Protein AF-A0A944G3W6-F1 (afdb_monomer_lite)

Sequence (89 aa):
MVSEITPMCICGGCGRAIEKKFVFCPWCGQSKLAKNSSVSEEERMEQIFNRLEEMQINNRFERLEKMENQLDQLEKELDALVLCSEMHK

Secondary structure (DSSP, 8-state):
-------EEE-TTT--EEETT-SB-TTT--B-S-S-S---HHHHHHHHHHHHHHHHHHHHHHHHHHHHHHHHHHHHHHHHHHHHHHHT-

pLDDT: mean 85.15, std 13.25, range [45.56, 98.56]

Radius of gyration: 26.16 Å; chains: 1; bounding box: 55×38×69 Å

Foldseek 3Di:
DDDDDFDWDADPPPRDIDGPPDQADPPPRHGPPPPPDPADPVRVVVVVVVVVVVVVVVVVVVVVVVVVVVVVVVVVVVVVVVVVVVVVD

Structure (mmCIF, N/CA/C/O backbone):
data_AF-A0A944G3W6-F1
#
_entry.id   AF-A0A944G3W6-F1
#
loop_
_atom_site.group_PDB
_atom_site.id
_atom_site.type_symbol
_atom_site.label_atom_id
_atom_site.label_alt_id
_atom_site.label_comp_id
_atom_site.label_asym_id
_atom_site.label_entity_id
_atom_site.label_seq_id
_atom_site.pdbx_PDB_ins_code
_atom_site.Cartn_x
_atom_site.Cartn_y
_atom_site.Cartn_z
_atom_site.occupancy
_atom_site.B_iso_or_equiv
_atom_site.auth_seq_id
_atom_site.auth_comp_id
_atom_site.auth_asym_id
_atom_site.auth_atom_id
_atom_site.pdbx_PDB_model_num
ATOM 1 N N . MET A 1 1 ? -20.244 -28.332 -6.238 1.00 45.56 1 MET A N 1
ATOM 2 C CA . MET A 1 1 ? -20.104 -26.929 -5.796 1.00 45.56 1 MET A CA 1
ATOM 3 C C . MET A 1 1 ? -20.443 -26.901 -4.318 1.00 45.56 1 MET A C 1
ATOM 5 O O . MET A 1 1 ? -21.605 -27.077 -3.982 1.00 45.56 1 MET A O 1
ATOM 9 N N . VAL A 1 2 ? -19.440 -26.844 -3.442 1.00 53.75 2 VAL A N 1
ATOM 10 C CA . VAL A 1 2 ? -19.670 -26.816 -1.991 1.00 53.75 2 VAL A CA 1
ATOM 11 C C . VAL A 1 2 ? -19.876 -25.355 -1.607 1.00 53.75 2 VAL A C 1
ATOM 13 O O . VAL A 1 2 ? -18.972 -24.546 -1.778 1.00 53.75 2 VAL A O 1
ATOM 16 N N . SER A 1 3 ? -21.084 -25.001 -1.178 1.00 61.97 3 SER A N 1
ATOM 17 C CA . SER A 1 3 ? -21.391 -23.679 -0.636 1.00 61.97 3 SER A CA 1
ATOM 18 C C . SER A 1 3 ? -20.685 -23.542 0.713 1.00 61.97 3 SER A C 1
ATOM 20 O O . SER A 1 3 ? -21.016 -24.265 1.652 1.00 61.97 3 SER A O 1
ATOM 22 N N . GLU A 1 4 ? -19.690 -22.664 0.814 1.00 68.19 4 GLU A N 1
ATOM 23 C CA . GLU A 1 4 ? -19.017 -22.385 2.084 1.00 68.19 4 GLU A CA 1
ATOM 24 C C . GLU A 1 4 ? -20.014 -21.774 3.076 1.00 68.19 4 GLU A C 1
ATOM 26 O O . GLU A 1 4 ? -20.538 -20.678 2.874 1.00 68.19 4 GLU A O 1
ATOM 31 N N . ILE A 1 5 ? -20.294 -22.496 4.162 1.00 77.06 5 ILE A N 1
ATOM 32 C CA . ILE A 1 5 ? -21.105 -21.985 5.266 1.00 77.06 5 ILE A CA 1
ATOM 33 C C . ILE A 1 5 ? -20.218 -21.039 6.075 1.00 77.06 5 ILE A C 1
ATOM 35 O O . ILE A 1 5 ? -19.392 -21.478 6.877 1.00 77.06 5 ILE A O 1
ATOM 39 N N . THR A 1 6 ? -20.376 -19.731 5.873 1.00 78.75 6 THR A N 1
ATOM 40 C CA . THR A 1 6 ? -19.674 -18.738 6.686 1.00 78.75 6 THR A CA 1
ATOM 41 C C . THR A 1 6 ? -20.360 -18.600 8.049 1.00 78.75 6 THR A C 1
ATOM 43 O O . THR A 1 6 ? -21.581 -18.438 8.136 1.00 78.75 6 THR A O 1
ATOM 46 N N . PRO A 1 7 ? -19.611 -18.682 9.161 1.00 85.56 7 PRO A N 1
ATOM 47 C CA . PRO A 1 7 ? -20.206 -18.614 10.485 1.00 85.56 7 PRO A CA 1
ATOM 48 C C . PRO A 1 7 ? -20.781 -17.214 10.739 1.00 85.56 7 PRO A C 1
ATOM 50 O O . PRO A 1 7 ? -20.091 -16.209 10.570 1.00 85.56 7 PRO A O 1
ATOM 53 N N . MET A 1 8 ? -22.037 -17.150 11.184 1.00 90.75 8 MET A N 1
ATOM 54 C CA . MET A 1 8 ? -22.782 -15.909 11.447 1.00 90.75 8 MET A CA 1
ATOM 55 C C . MET A 1 8 ? -22.931 -15.644 12.954 1.00 90.75 8 MET A C 1
ATOM 57 O O . MET A 1 8 ? -22.834 -16.555 13.781 1.00 90.75 8 MET A O 1
ATOM 61 N N . CYS A 1 9 ? -23.167 -14.388 13.327 1.00 87.81 9 CYS A N 1
ATOM 62 C CA . CYS A 1 9 ? -23.545 -13.973 14.680 1.00 87.81 9 CYS A CA 1
ATOM 63 C C . CYS A 1 9 ? -24.510 -12.782 14.649 1.00 87.81 9 CYS A C 1
ATOM 65 O O . CYS A 1 9 ? -24.552 -12.036 13.673 1.00 87.81 9 CYS A O 1
ATOM 67 N N . ILE A 1 10 ? -25.243 -12.562 15.741 1.00 91.19 10 ILE A N 1
ATOM 68 C CA . ILE A 1 10 ? -26.098 -11.383 15.906 1.00 91.19 10 ILE A CA 1
ATOM 69 C C . ILE A 1 10 ? -25.275 -10.212 16.454 1.00 91.19 10 ILE A C 1
ATOM 71 O O . ILE A 1 10 ? -24.515 -10.364 17.409 1.00 91.19 10 ILE A O 1
ATOM 75 N N . CYS A 1 11 ? -25.417 -9.036 15.845 1.00 88.50 11 CYS A N 1
ATOM 76 C CA . CYS A 1 11 ? -24.809 -7.803 16.330 1.00 88.50 11 CYS A CA 1
ATOM 77 C C . CYS A 1 11 ? -25.464 -7.349 17.643 1.00 88.50 11 CYS A C 1
ATOM 79 O O . CYS A 1 11 ? -26.662 -7.080 17.667 1.00 88.50 11 CYS A O 1
ATOM 81 N N . GLY A 1 12 ? -24.669 -7.152 18.699 1.00 84.31 12 GLY A N 1
ATOM 82 C CA . GLY A 1 12 ? -25.157 -6.617 19.977 1.00 84.31 12 GLY A CA 1
ATOM 83 C C . GLY A 1 12 ? -25.567 -5.136 19.959 1.00 84.31 12 GLY A C 1
ATOM 84 O O . GLY A 1 12 ? -26.162 -4.676 20.922 1.00 84.31 12 GLY A O 1
ATOM 85 N N . GLY A 1 13 ? -25.255 -4.386 18.892 1.00 85.69 13 GLY A N 1
ATOM 86 C CA . GLY A 1 13 ? -25.632 -2.972 18.753 1.00 85.69 13 GLY A CA 1
ATOM 87 C C . GLY A 1 13 ? -26.967 -2.750 18.034 1.00 85.69 13 GLY A C 1
ATOM 88 O O . GLY A 1 13 ? -27.792 -1.975 18.496 1.00 85.69 13 GLY A O 1
ATOM 89 N N . CYS A 1 14 ? -27.192 -3.429 16.902 1.00 92.38 14 CYS A N 1
ATOM 90 C CA . CYS A 1 14 ? -28.390 -3.228 16.066 1.00 92.38 14 CYS A CA 1
ATOM 91 C C . CYS A 1 14 ? -29.248 -4.484 15.848 1.00 92.38 14 CYS A C 1
ATOM 93 O O . CYS A 1 14 ? -30.232 -4.427 15.116 1.00 92.38 14 CYS A O 1
ATOM 95 N N . GLY A 1 15 ? -28.864 -5.634 16.410 1.00 88.88 15 GLY A N 1
ATOM 96 C CA . GLY A 1 15 ? -29.637 -6.879 16.329 1.00 88.88 15 GLY A CA 1
ATOM 97 C C . GLY A 1 15 ? -29.594 -7.613 14.982 1.00 88.88 15 GLY A C 1
ATOM 98 O O . GLY A 1 15 ? -30.225 -8.656 14.841 1.00 88.88 15 GLY A O 1
ATOM 99 N N . ARG A 1 16 ? -28.853 -7.120 13.981 1.00 91.56 16 ARG A N 1
ATOM 100 C CA . ARG A 1 16 ? -28.751 -7.776 12.662 1.00 91.56 16 ARG A CA 1
ATOM 101 C C . ARG A 1 16 ? -27.781 -8.957 12.670 1.00 91.56 16 ARG A C 1
ATOM 103 O O . ARG A 1 16 ? -26.753 -8.914 13.346 1.00 91.56 16 ARG A O 1
ATOM 110 N N . ALA A 1 17 ? -28.078 -9.977 11.864 1.00 92.31 17 ALA A N 1
ATOM 111 C CA . ALA A 1 17 ? -27.159 -11.078 11.587 1.00 92.31 17 ALA A CA 1
ATOM 112 C C . ALA A 1 17 ? -26.017 -10.612 10.672 1.00 92.31 17 ALA A C 1
ATOM 114 O O . ALA A 1 17 ? -26.250 -9.949 9.660 1.00 92.31 17 ALA A O 1
ATOM 115 N N . ILE A 1 18 ? -24.785 -10.939 11.048 1.00 92.00 18 ILE A N 1
ATOM 116 C CA . ILE A 1 18 ? -23.562 -10.545 10.346 1.00 92.00 18 ILE A CA 1
ATOM 117 C C . ILE A 1 18 ? -22.540 -11.680 10.384 1.00 92.00 18 ILE A C 1
ATOM 119 O O . ILE A 1 18 ? -22.506 -12.472 11.329 1.00 92.00 18 ILE A O 1
ATOM 123 N N . GLU A 1 19 ? -21.670 -11.748 9.378 1.00 91.50 19 GLU A N 1
ATOM 124 C CA . GLU A 1 19 ? -20.615 -12.762 9.348 1.00 91.50 19 GLU A CA 1
ATOM 125 C C . GLU A 1 19 ? -19.615 -12.557 10.498 1.00 91.50 19 GLU A C 1
ATOM 127 O O . GLU A 1 19 ? -19.255 -11.430 10.874 1.00 91.50 19 GLU A O 1
ATOM 132 N N . LYS A 1 20 ? -19.116 -13.659 11.067 1.00 84.38 20 LYS A N 1
ATOM 133 C CA . LYS A 1 20 ? -18.158 -13.607 12.175 1.00 84.38 20 LYS A CA 1
ATOM 134 C C . LYS A 1 20 ? -16.832 -12.961 11.774 1.00 84.38 20 LYS A C 1
ATOM 136 O O . LYS A 1 20 ? -16.224 -12.346 12.642 1.00 84.38 20 LYS A O 1
ATOM 141 N N . LYS A 1 21 ? -16.458 -13.013 10.487 1.00 84.12 21 LYS A N 1
ATOM 142 C CA . LYS A 1 21 ? -15.230 -12.411 9.933 1.00 84.12 21 LYS A CA 1
ATOM 143 C C . LYS A 1 21 ? -15.152 -10.891 10.097 1.00 84.12 21 LYS A C 1
ATOM 145 O O . LYS A 1 21 ? -14.063 -10.331 10.112 1.00 84.12 21 LYS A O 1
ATOM 150 N N . PHE A 1 22 ? -16.295 -10.215 10.212 1.00 85.25 22 PHE A N 1
ATOM 151 C CA . PHE A 1 22 ? -16.310 -8.768 10.376 1.00 85.25 22 PHE A CA 1
ATOM 152 C C . PHE A 1 22 ? -15.872 -8.374 11.791 1.00 85.25 22 PHE A C 1
ATOM 154 O O . PHE A 1 22 ? -16.375 -8.935 12.767 1.00 85.25 22 PHE A O 1
ATOM 161 N N . VAL A 1 23 ? -14.972 -7.391 11.889 1.00 86.19 23 VAL A N 1
ATOM 162 C CA . VAL A 1 23 ? -14.502 -6.784 13.152 1.00 86.19 23 VAL A CA 1
ATOM 163 C C . VAL A 1 23 ? -15.505 -5.749 13.678 1.00 86.19 23 VAL A C 1
ATOM 165 O O . VAL A 1 23 ? -15.709 -5.629 14.885 1.00 86.19 23 VAL A O 1
ATOM 168 N N . PHE A 1 24 ? -16.197 -5.064 12.767 1.00 87.31 24 PHE A N 1
ATOM 169 C CA . PHE A 1 24 ? -17.253 -4.092 13.051 1.00 87.31 24 PHE A CA 1
ATOM 170 C C . PHE A 1 24 ? -18.557 -4.519 12.379 1.00 87.31 24 PHE A C 1
ATOM 172 O O . PHE A 1 24 ? -18.539 -5.177 11.341 1.00 87.31 24 PHE A O 1
ATOM 179 N N . CYS A 1 25 ? -19.701 -4.144 12.949 1.00 89.19 25 CYS A N 1
ATOM 180 C CA . CYS A 1 25 ? -20.990 -4.336 12.296 1.00 89.19 25 CYS A CA 1
ATOM 181 C C . CYS A 1 25 ? -21.072 -3.472 11.024 1.00 89.19 25 CYS A C 1
ATOM 183 O O . CYS A 1 25 ? -21.045 -2.247 11.150 1.00 89.19 25 CYS A O 1
ATOM 185 N N . PRO A 1 26 ? -21.271 -4.056 9.828 1.00 89.31 26 PRO A N 1
ATOM 186 C CA . PRO A 1 26 ? -21.383 -3.287 8.584 1.00 89.31 26 PRO A CA 1
ATOM 187 C C . PRO A 1 26 ? -22.594 -2.345 8.533 1.00 89.31 26 PRO A C 1
ATOM 189 O O . PRO A 1 26 ? -22.661 -1.477 7.675 1.00 89.31 26 PRO A O 1
ATOM 192 N N . TRP A 1 27 ? -23.566 -2.531 9.431 1.00 91.12 27 TRP A N 1
ATOM 193 C CA . TRP A 1 27 ? -24.818 -1.774 9.437 1.00 91.12 27 TRP A CA 1
ATOM 194 C C . TRP A 1 27 ? -24.818 -0.598 10.411 1.00 91.12 27 TRP A C 1
ATOM 196 O O . TRP A 1 27 ? -25.388 0.441 10.105 1.00 91.12 27 TRP A O 1
ATOM 206 N N . CYS A 1 28 ? -24.232 -0.768 11.598 1.00 88.94 28 CYS A N 1
ATOM 207 C CA . CYS A 1 28 ? -24.275 0.246 12.657 1.00 88.94 28 CYS A CA 1
ATOM 208 C C . CYS A 1 28 ? -22.898 0.668 13.178 1.00 88.94 28 CYS A C 1
ATOM 210 O O . CYS A 1 28 ? -22.827 1.477 14.094 1.00 88.94 28 CYS A O 1
ATOM 212 N N . GLY A 1 29 ? -21.812 0.085 12.665 1.00 86.06 29 GLY A N 1
ATOM 213 C CA . GLY A 1 29 ? -20.447 0.394 13.093 1.00 86.06 29 GLY A CA 1
ATOM 214 C C . GLY A 1 29 ? -20.028 -0.206 14.440 1.00 86.06 29 GLY A C 1
ATOM 215 O O . GLY A 1 29 ? -18.861 -0.104 14.798 1.00 86.06 29 GLY A O 1
ATOM 216 N N . GLN A 1 30 ? -20.922 -0.877 15.181 1.00 84.94 30 GLN A N 1
ATOM 217 C CA . GLN A 1 30 ? -20.594 -1.441 16.497 1.00 84.94 30 GLN A CA 1
ATOM 218 C C . GLN A 1 30 ? -19.433 -2.448 16.417 1.00 84.94 30 GLN A C 1
ATOM 220 O O . GLN A 1 30 ? -19.511 -3.437 15.682 1.00 84.94 30 GLN A O 1
ATOM 225 N N . SER A 1 31 ? -18.385 -2.221 17.214 1.00 85.00 31 SER A N 1
ATOM 226 C CA . SER A 1 31 ? -17.241 -3.131 17.356 1.00 85.00 31 SER A CA 1
ATOM 227 C C . SER A 1 31 ? -17.664 -4.477 17.949 1.00 85.00 31 SER A C 1
ATOM 229 O O . SER A 1 31 ? -18.437 -4.530 18.908 1.00 85.00 31 SER A O 1
ATOM 231 N N . LYS A 1 32 ? -17.128 -5.569 17.395 1.00 79.19 32 LYS A N 1
ATOM 232 C CA . LYS A 1 32 ? -17.299 -6.934 17.919 1.00 79.19 32 LYS A CA 1
ATOM 233 C C . LYS A 1 32 ? -16.112 -7.426 18.739 1.00 79.19 32 LYS A C 1
ATOM 235 O O . LYS A 1 32 ? -16.172 -8.537 19.262 1.00 79.19 32 LYS A O 1
ATOM 240 N N . LEU A 1 33 ? -15.036 -6.646 18.827 1.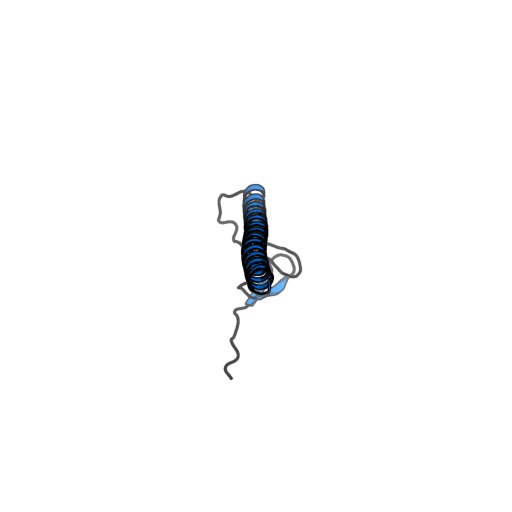00 72.81 33 LEU A N 1
ATOM 241 C CA . LEU A 1 33 ? -13.912 -6.984 19.693 1.00 72.81 33 LEU A CA 1
ATOM 242 C C . LEU A 1 33 ? -14.416 -6.981 21.140 1.00 72.81 33 LEU A C 1
ATOM 244 O O . LEU A 1 33 ? -14.989 -5.994 21.602 1.00 72.81 33 LEU A O 1
ATOM 248 N N . ALA A 1 34 ? -14.286 -8.124 21.816 1.00 57.19 34 ALA A N 1
ATOM 249 C CA . ALA A 1 34 ? -14.674 -8.265 23.212 1.00 57.19 34 ALA A CA 1
ATOM 250 C C . ALA A 1 34 ? -13.911 -7.239 24.065 1.00 57.19 34 ALA A C 1
ATOM 252 O O . ALA A 1 34 ? -12.740 -6.973 23.798 1.00 57.19 34 ALA A O 1
ATOM 253 N N . LYS A 1 35 ? -14.572 -6.705 25.101 1.00 53.97 35 LYS A N 1
ATOM 254 C CA . LYS A 1 35 ? -14.046 -5.770 26.119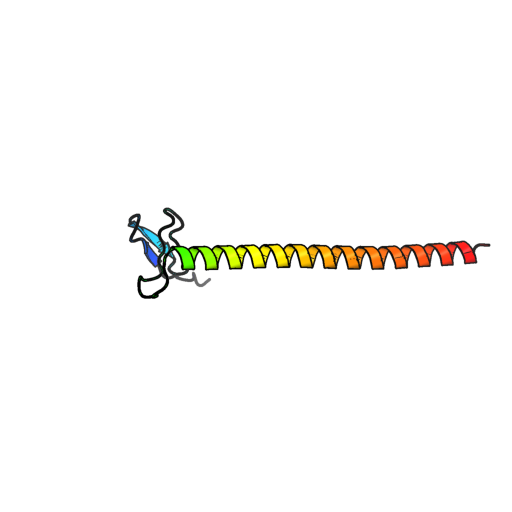 1.00 53.97 35 LYS A CA 1
ATOM 255 C C . LYS A 1 35 ? -12.945 -6.394 27.006 1.00 53.97 35 LYS A C 1
ATOM 257 O O . LYS A 1 35 ? -12.947 -6.218 28.219 1.00 53.97 35 LYS A O 1
ATOM 262 N N . ASN A 1 36 ? -12.033 -7.167 26.424 1.00 47.88 36 ASN A N 1
ATOM 263 C CA . ASN A 1 36 ? -10.999 -7.916 27.134 1.00 47.88 36 ASN A CA 1
ATOM 264 C C . ASN A 1 36 ? -9.592 -7.375 26.837 1.00 47.88 36 ASN A C 1
ATOM 266 O O . ASN A 1 36 ? -8.608 -7.972 27.257 1.00 47.88 36 ASN A O 1
ATOM 270 N N . SER A 1 37 ? -9.479 -6.265 26.112 1.00 50.4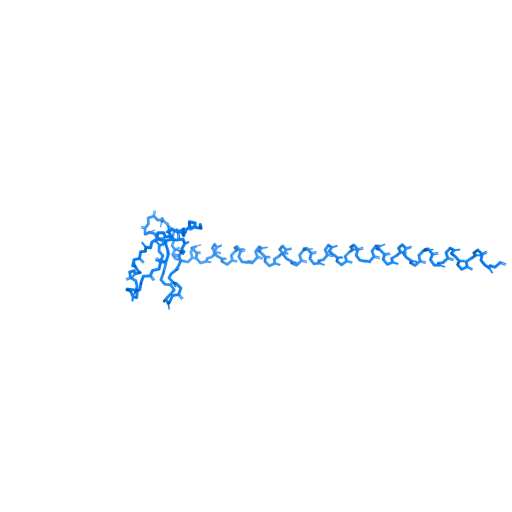1 37 SER A N 1
ATOM 271 C CA . SER A 1 37 ? -8.225 -5.542 25.927 1.00 50.41 37 SER A CA 1
ATOM 272 C C . SER A 1 37 ? -8.225 -4.323 26.839 1.00 50.41 37 SER A C 1
ATOM 274 O O . SER A 1 37 ? -9.122 -3.489 26.752 1.00 50.41 37 SER A O 1
ATOM 276 N N . SER A 1 38 ? -7.212 -4.217 27.690 1.00 59.19 38 SER A N 1
ATOM 277 C CA . SER A 1 38 ? -6.883 -3.098 28.586 1.00 59.19 38 SER A CA 1
ATOM 278 C C . SER A 1 38 ? -6.530 -1.785 27.863 1.00 59.19 38 SER A C 1
ATOM 280 O O . SER A 1 38 ? -5.776 -0.979 28.391 1.00 59.19 38 SER A O 1
ATOM 282 N N . VAL A 1 39 ? -7.015 -1.608 26.638 1.00 64.19 39 VAL A N 1
ATOM 283 C CA . VAL A 1 39 ? -6.640 -0.556 25.694 1.00 64.19 39 VAL A CA 1
ATOM 284 C C . VAL A 1 39 ? -7.854 0.351 25.553 1.00 64.19 39 VAL A C 1
ATOM 286 O O . VAL A 1 39 ? -8.954 -0.151 25.287 1.00 64.19 39 VAL A O 1
ATOM 289 N N . SER A 1 40 ? -7.683 1.653 25.786 1.00 78.81 40 SER A N 1
ATOM 290 C CA . SER A 1 40 ? -8.803 2.594 25.717 1.00 78.81 40 SER A CA 1
ATOM 291 C C . SER A 1 40 ? -9.332 2.708 24.280 1.00 78.81 40 SER A C 1
ATOM 293 O O . SER A 1 40 ? -8.657 2.340 23.313 1.00 78.81 40 SER A O 1
ATOM 295 N N . GLU A 1 41 ? -10.572 3.171 24.114 1.00 77.69 41 GLU A N 1
ATOM 296 C CA . GLU A 1 41 ? -11.155 3.338 22.775 1.00 77.69 41 GLU A CA 1
ATOM 297 C C . GLU A 1 41 ? -10.346 4.337 21.929 1.00 77.69 41 GLU A C 1
ATOM 299 O O . GLU A 1 41 ? -10.229 4.147 20.719 1.00 77.69 41 GLU A O 1
ATOM 304 N N . GLU A 1 42 ? -9.726 5.338 22.562 1.00 80.56 42 GLU A N 1
ATOM 305 C CA . GLU A 1 42 ? -8.816 6.293 21.921 1.00 80.56 42 GLU A CA 1
ATOM 306 C C . GLU A 1 42 ? -7.601 5.583 21.307 1.00 80.56 42 GLU A C 1
ATOM 308 O O . GLU A 1 42 ? -7.307 5.761 20.126 1.00 80.56 42 GLU A O 1
ATOM 313 N N . GLU A 1 43 ? -6.960 4.699 22.068 1.00 76.25 43 GLU A N 1
ATOM 314 C CA . GLU A 1 43 ? -5.765 3.968 21.635 1.00 76.25 43 GLU A CA 1
ATOM 315 C C . GLU A 1 43 ? -6.094 2.946 20.526 1.00 76.25 43 GLU A C 1
ATOM 317 O O . GLU A 1 43 ? -5.313 2.731 19.598 1.00 76.25 43 GLU A O 1
ATOM 322 N N . ARG A 1 44 ? -7.308 2.374 20.534 1.00 79.44 44 ARG A N 1
ATOM 323 C CA . ARG A 1 44 ? -7.804 1.534 19.425 1.00 79.44 44 ARG A CA 1
ATOM 324 C C . ARG A 1 44 ? -8.036 2.334 18.144 1.00 79.44 44 ARG A C 1
ATOM 326 O O . ARG A 1 44 ? -7.767 1.821 17.058 1.00 79.44 44 ARG A O 1
ATOM 333 N N . MET A 1 45 ? -8.574 3.548 18.249 1.00 81.12 45 MET A N 1
ATOM 334 C CA . MET A 1 45 ? -8.763 4.421 17.088 1.00 81.12 45 MET A CA 1
ATOM 335 C C . MET A 1 45 ? -7.419 4.868 16.517 1.00 81.12 45 MET A C 1
ATOM 337 O O . MET A 1 45 ? -7.229 4.801 15.304 1.00 81.12 45 MET A O 1
ATOM 341 N N . GLU A 1 46 ? -6.470 5.236 17.374 1.00 86.88 46 GLU A N 1
ATOM 342 C CA . GLU A 1 46 ? -5.114 5.617 16.972 1.00 86.88 46 GLU A CA 1
ATOM 343 C C . GLU A 1 46 ? -4.407 4.487 16.210 1.00 86.88 46 GLU A C 1
ATOM 345 O O . GLU A 1 46 ? -3.876 4.709 15.126 1.00 86.88 46 GLU A O 1
ATOM 350 N N . GLN A 1 47 ? -4.519 3.237 16.673 1.00 83.31 47 GLN A N 1
ATOM 351 C CA . GLN A 1 47 ? -3.997 2.075 15.940 1.00 83.31 47 GLN A CA 1
ATOM 352 C C . GLN A 1 47 ? -4.615 1.906 14.542 1.00 83.31 47 GLN A C 1
ATOM 354 O O . GLN A 1 47 ? -3.924 1.512 13.599 1.00 83.31 47 GLN A O 1
ATOM 359 N N . ILE A 1 48 ? -5.914 2.186 14.387 1.00 86.88 48 ILE A N 1
ATOM 360 C CA . ILE A 1 48 ? -6.586 2.124 13.082 1.00 86.88 48 ILE A CA 1
ATOM 361 C C . ILE A 1 48 ? -6.072 3.238 12.168 1.00 86.88 48 ILE A C 1
ATOM 363 O O . ILE A 1 48 ? -5.763 2.958 11.009 1.00 86.88 48 ILE A O 1
ATOM 367 N N . PHE A 1 49 ? -5.964 4.470 12.671 1.00 91.94 49 PHE A N 1
ATOM 368 C CA . PHE A 1 49 ? -5.447 5.597 11.894 1.00 91.94 49 PHE A CA 1
ATOM 369 C C . PHE A 1 49 ? -3.994 5.375 11.474 1.00 91.94 49 PHE A C 1
AT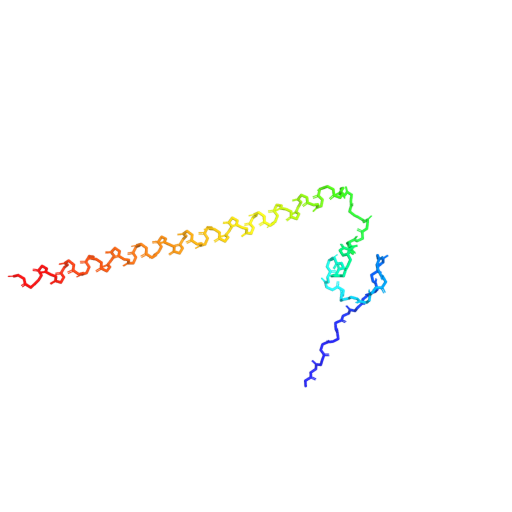OM 371 O O . PHE A 1 49 ? -3.710 5.486 10.284 1.00 91.94 49 PHE A O 1
ATOM 378 N N . ASN A 1 50 ? -3.125 4.927 12.384 1.00 88.31 50 ASN A N 1
ATOM 379 C CA . ASN A 1 50 ? -1.727 4.607 12.077 1.00 88.31 50 ASN A CA 1
ATOM 380 C C . ASN A 1 50 ? -1.622 3.581 10.942 1.00 88.31 50 ASN A C 1
ATOM 382 O O . ASN A 1 50 ? -0.897 3.785 9.971 1.00 88.31 50 ASN A O 1
ATOM 386 N N . ARG A 1 51 ? -2.425 2.511 10.996 1.00 88.06 51 ARG A N 1
ATOM 387 C CA . ARG A 1 51 ? -2.452 1.499 9.929 1.00 88.06 51 ARG A CA 1
ATOM 388 C C . ARG A 1 51 ? -2.927 2.067 8.586 1.00 88.06 51 ARG A C 1
ATOM 390 O O . ARG A 1 51 ? -2.438 1.652 7.536 1.00 88.06 51 ARG A O 1
ATOM 397 N N . LEU A 1 52 ? -3.912 2.966 8.596 1.00 88.50 52 LEU A N 1
ATOM 398 C CA . LEU A 1 52 ? -4.394 3.618 7.375 1.00 88.50 52 LEU A CA 1
ATOM 399 C C . LEU A 1 52 ? -3.342 4.567 6.791 1.00 88.50 52 LEU A C 1
ATOM 401 O O . LEU A 1 52 ? -3.161 4.584 5.572 1.00 88.50 52 LEU A O 1
ATOM 405 N N . GLU A 1 53 ? -2.642 5.318 7.639 1.00 93.75 53 GLU A N 1
ATOM 406 C CA . GLU A 1 53 ? -1.546 6.199 7.235 1.00 93.75 53 GLU A CA 1
ATOM 407 C C . GLU A 1 53 ? -0.385 5.412 6.627 1.00 93.75 53 GLU A C 1
ATOM 409 O O . GLU A 1 53 ? 0.041 5.735 5.517 1.00 93.75 53 GLU A O 1
ATOM 414 N N . GLU A 1 54 ? 0.056 4.327 7.270 1.00 90.69 54 GLU A N 1
ATOM 415 C CA . GLU A 1 54 ? 1.070 3.416 6.721 1.00 90.69 54 GLU A CA 1
ATOM 416 C C . GLU A 1 54 ? 0.675 2.909 5.330 1.00 90.69 54 GLU A C 1
ATOM 418 O O . GLU A 1 54 ? 1.476 2.934 4.393 1.00 90.69 54 GLU A O 1
ATOM 423 N N . MET A 1 55 ? -0.587 2.502 5.158 1.00 88.62 55 MET A N 1
ATOM 424 C CA . MET A 1 55 ? -1.081 2.023 3.868 1.00 88.62 55 MET A CA 1
ATOM 425 C C . MET A 1 55 ? -1.038 3.118 2.790 1.00 88.62 55 MET A C 1
ATOM 427 O O . MET A 1 55 ? -0.691 2.836 1.641 1.00 88.62 55 MET A O 1
ATOM 431 N N . GLN A 1 56 ? -1.352 4.371 3.139 1.00 93.88 56 GLN A N 1
ATOM 432 C CA . GLN A 1 56 ? -1.238 5.496 2.205 1.00 93.88 56 GLN A CA 1
ATOM 433 C C . GLN A 1 56 ? 0.214 5.830 1.859 1.00 93.88 56 GLN A C 1
ATOM 435 O O . GLN A 1 56 ? 0.503 6.134 0.700 1.00 93.88 56 GLN A O 1
ATOM 440 N N . ILE A 1 57 ? 1.117 5.784 2.840 1.00 94.31 57 ILE A N 1
ATOM 441 C CA . ILE A 1 57 ? 2.550 6.023 2.635 1.00 94.31 57 ILE A CA 1
ATOM 442 C C . ILE A 1 57 ? 3.113 4.979 1.674 1.00 94.31 57 ILE A C 1
ATOM 444 O O . ILE A 1 57 ? 3.729 5.353 0.677 1.00 94.31 57 ILE A O 1
ATOM 448 N N . ASN A 1 58 ? 2.818 3.698 1.905 1.00 92.38 58 ASN A N 1
ATOM 449 C CA . ASN A 1 58 ? 3.278 2.611 1.043 1.00 92.38 58 ASN A CA 1
ATOM 450 C C . ASN A 1 58 ? 2.772 2.773 -0.396 1.00 92.38 58 ASN A C 1
ATOM 452 O O . ASN A 1 58 ? 3.559 2.705 -1.333 1.00 92.38 58 ASN A O 1
ATOM 456 N N . ASN A 1 59 ? 1.489 3.093 -0.590 1.00 92.81 59 ASN A N 1
ATOM 457 C CA . ASN A 1 59 ? 0.950 3.301 -1.937 1.00 92.81 59 ASN A CA 1
ATOM 458 C C . ASN A 1 59 ? 1.594 4.499 -2.662 1.00 92.81 59 ASN A C 1
ATOM 460 O O . ASN A 1 59 ? 1.826 4.459 -3.872 1.00 92.81 59 ASN A O 1
ATOM 464 N N . ARG A 1 60 ? 1.898 5.578 -1.928 1.00 96.56 60 ARG A N 1
ATOM 465 C CA . ARG A 1 60 ? 2.637 6.721 -2.485 1.00 96.56 60 ARG A CA 1
ATOM 466 C C . ARG A 1 60 ? 4.060 6.326 -2.856 1.00 96.56 60 ARG A C 1
ATOM 468 O O . ARG A 1 60 ? 4.521 6.740 -3.914 1.00 96.56 60 ARG A O 1
ATOM 475 N N . PHE A 1 61 ? 4.716 5.527 -2.022 1.00 97.69 61 PHE A N 1
ATOM 476 C CA . PHE A 1 61 ? 6.063 5.035 -2.276 1.00 97.69 61 PHE A CA 1
ATOM 477 C C . PHE A 1 61 ? 6.116 4.159 -3.535 1.00 97.69 61 PHE A C 1
ATOM 479 O O . PHE A 1 61 ? 6.886 4.460 -4.440 1.00 97.69 61 PHE A O 1
ATOM 486 N N . GLU A 1 62 ? 5.210 3.185 -3.670 1.00 96.12 62 GLU A N 1
ATOM 487 C CA . GLU A 1 62 ? 5.077 2.355 -4.882 1.00 96.12 62 GLU A CA 1
ATOM 488 C C . GLU A 1 62 ? 4.872 3.204 -6.146 1.00 96.12 62 GLU A C 1
ATOM 490 O O . GLU A 1 62 ? 5.407 2.921 -7.219 1.00 96.12 62 GLU A O 1
ATOM 495 N N . ARG A 1 63 ? 4.083 4.279 -6.040 1.00 97.75 63 ARG A N 1
ATOM 496 C CA . ARG A 1 63 ? 3.847 5.183 -7.168 1.00 97.75 63 ARG A CA 1
ATOM 497 C C . ARG A 1 63 ? 5.095 5.986 -7.539 1.00 97.75 63 ARG A C 1
ATOM 499 O O . ARG A 1 63 ? 5.307 6.213 -8.729 1.00 97.75 63 ARG A O 1
ATOM 506 N N . LEU A 1 64 ? 5.885 6.418 -6.557 1.00 98.25 64 LEU A N 1
ATOM 507 C CA . LEU A 1 64 ? 7.160 7.098 -6.797 1.00 98.25 64 LEU A CA 1
ATOM 508 C C . LEU A 1 64 ? 8.162 6.158 -7.466 1.00 98.25 64 LEU A C 1
ATOM 510 O O . LEU A 1 64 ? 8.710 6.519 -8.501 1.00 98.25 64 LEU A O 1
ATOM 514 N N . GLU A 1 65 ? 8.305 4.939 -6.953 1.00 98.44 65 GLU A N 1
ATOM 515 C CA . GLU A 1 65 ? 9.171 3.908 -7.537 1.00 98.44 65 GLU A CA 1
ATOM 516 C C . GLU A 1 65 ? 8.766 3.596 -8.985 1.00 98.44 65 GLU A C 1
ATOM 518 O O . GLU A 1 65 ? 9.599 3.486 -9.885 1.00 98.44 65 GLU A O 1
ATOM 523 N N . LYS A 1 66 ? 7.460 3.510 -9.263 1.00 98.31 66 LYS A N 1
ATOM 524 C CA . LYS A 1 66 ? 6.980 3.327 -10.636 1.00 98.31 66 LYS A CA 1
ATOM 525 C C . LYS A 1 66 ? 7.379 4.490 -11.546 1.00 98.31 66 LYS A C 1
ATOM 527 O O . LYS A 1 66 ? 7.776 4.250 -12.682 1.00 98.31 66 LYS A O 1
ATOM 532 N N . MET A 1 67 ? 7.246 5.728 -11.074 1.00 98.06 67 MET A N 1
ATOM 533 C CA . MET A 1 67 ? 7.635 6.909 -11.849 1.00 98.06 67 MET A CA 1
ATOM 534 C C . MET A 1 67 ? 9.143 6.955 -12.105 1.00 98.06 67 MET A C 1
ATOM 536 O O . MET A 1 67 ? 9.541 7.276 -13.218 1.00 98.06 67 MET A O 1
ATOM 540 N N . GLU A 1 68 ? 9.959 6.613 -11.110 1.00 98.44 68 GLU A N 1
ATOM 541 C CA . GLU A 1 68 ? 11.418 6.510 -11.235 1.00 98.44 68 GLU A CA 1
ATOM 542 C C . GLU A 1 68 ? 11.801 5.526 -12.347 1.00 98.44 68 GLU A C 1
ATOM 544 O O . GLU A 1 68 ? 12.449 5.911 -13.316 1.00 98.44 68 GLU A O 1
ATOM 549 N N . ASN A 1 69 ? 11.248 4.311 -12.312 1.00 98.31 69 ASN A N 1
ATOM 550 C CA . ASN A 1 69 ? 11.467 3.316 -13.366 1.00 98.31 69 ASN A CA 1
ATOM 551 C C . ASN A 1 69 ? 11.037 3.804 -14.763 1.00 98.31 69 ASN A C 1
ATOM 553 O O . ASN A 1 69 ? 11.648 3.446 -15.770 1.00 98.31 69 ASN A O 1
ATOM 557 N N . GLN A 1 70 ? 9.964 4.598 -14.850 1.00 98.56 70 GLN A N 1
ATOM 558 C CA . GLN A 1 70 ? 9.527 5.174 -16.125 1.00 98.56 70 GLN A CA 1
ATOM 559 C C . GLN A 1 70 ? 10.509 6.227 -16.648 1.00 98.56 70 GLN A C 1
ATOM 561 O O . GLN A 1 70 ? 10.710 6.297 -17.859 1.00 98.56 70 GLN A O 1
ATOM 566 N N . LEU A 1 71 ? 11.111 7.030 -15.769 1.00 98.56 71 LEU A N 1
ATOM 567 C CA . LEU A 1 71 ? 12.121 8.015 -16.156 1.00 98.56 71 LEU A CA 1
ATOM 568 C C . LEU A 1 71 ? 13.384 7.328 -16.680 1.00 98.56 71 LEU A C 1
ATOM 570 O O . LEU A 1 71 ? 13.826 7.667 -17.775 1.00 98.56 71 LEU A O 1
ATOM 574 N N . ASP A 1 72 ? 13.877 6.303 -15.982 1.00 98.25 72 ASP A N 1
ATOM 575 C CA . ASP A 1 72 ? 15.042 5.517 -16.414 1.00 98.25 72 ASP A CA 1
ATOM 576 C C . ASP A 1 72 ? 14.827 4.867 -17.785 1.00 98.25 72 ASP A C 1
ATOM 578 O O . ASP A 1 72 ? 15.740 4.746 -18.605 1.00 98.25 72 ASP A O 1
ATOM 582 N N . GLN A 1 73 ? 13.604 4.401 -18.040 1.00 98.19 73 GLN A N 1
ATOM 583 C CA . GLN A 1 73 ? 13.258 3.797 -19.318 1.00 98.19 73 GLN A CA 1
ATOM 584 C C . GLN A 1 73 ? 13.239 4.840 -20.442 1.00 98.19 73 GLN A C 1
ATOM 586 O O . GLN A 1 73 ? 13.772 4.583 -21.521 1.00 98.19 73 GLN A O 1
ATOM 591 N N . LEU A 1 74 ? 12.667 6.019 -20.183 1.00 98.06 74 LEU A N 1
ATOM 592 C CA . LEU A 1 74 ? 12.666 7.123 -21.143 1.00 98.06 74 LEU A CA 1
ATOM 593 C C . LEU A 1 74 ? 14.084 7.616 -21.446 1.00 98.06 74 LEU A C 1
ATOM 595 O O . LEU A 1 74 ? 14.381 7.911 -22.600 1.00 98.06 74 LEU A O 1
ATOM 599 N N . GLU A 1 75 ? 14.964 7.671 -20.446 1.00 98.00 75 GLU A N 1
ATOM 600 C CA . GLU A 1 75 ? 16.373 8.036 -20.633 1.00 98.00 75 GLU A CA 1
ATOM 601 C C . GLU A 1 75 ? 17.075 7.066 -21.595 1.00 98.00 75 GLU A C 1
ATOM 603 O O . GLU A 1 75 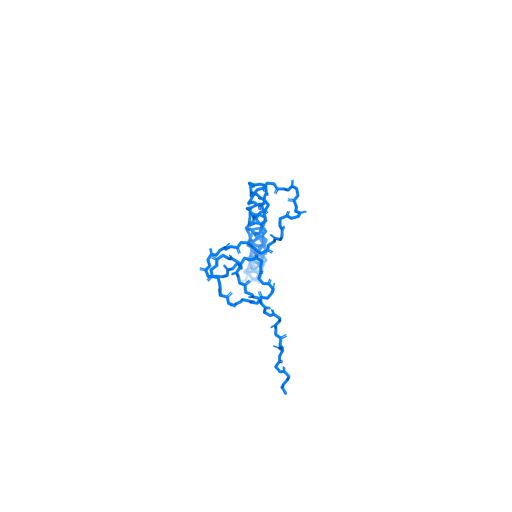? 17.652 7.493 -22.594 1.00 98.00 75 GLU A O 1
ATOM 608 N N . LYS A 1 76 ? 16.908 5.753 -21.392 1.00 97.00 76 LYS A N 1
ATOM 609 C CA . LYS A 1 76 ? 17.466 4.727 -22.294 1.00 97.00 76 LYS A CA 1
ATOM 610 C C . LYS A 1 76 ? 16.925 4.827 -23.719 1.00 9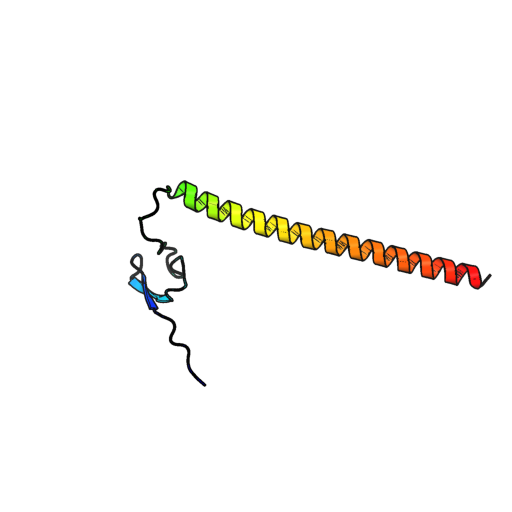7.00 76 LYS A C 1
ATOM 612 O O . LYS A 1 76 ? 17.659 4.594 -24.680 1.00 97.00 76 LYS A O 1
ATOM 617 N N . GLU A 1 77 ? 15.637 5.126 -23.870 1.00 97.06 77 GLU A N 1
ATOM 618 C CA . GLU A 1 77 ? 15.015 5.313 -25.185 1.00 97.06 77 GLU A CA 1
ATOM 619 C C . GLU A 1 77 ? 15.571 6.547 -25.900 1.00 97.06 77 GLU A C 1
ATOM 621 O O . GLU A 1 77 ? 15.855 6.486 -27.099 1.00 97.06 77 GLU A O 1
ATOM 626 N N . LEU A 1 78 ? 15.781 7.646 -25.171 1.00 96.25 78 LEU A N 1
ATOM 627 C CA . LEU A 1 78 ? 16.413 8.851 -25.702 1.00 96.25 78 LEU A CA 1
ATOM 628 C C . LEU A 1 78 ? 17.853 8.578 -26.148 1.00 96.25 78 LEU A C 1
ATOM 630 O O . LEU A 1 78 ? 18.204 8.934 -27.275 1.00 96.25 78 LEU A O 1
ATOM 634 N N . ASP A 1 79 ? 18.652 7.892 -25.332 1.00 95.25 79 ASP A N 1
ATOM 635 C CA . ASP A 1 79 ? 20.030 7.522 -25.679 1.00 95.25 79 ASP A CA 1
ATOM 636 C C . ASP A 1 79 ? 20.087 6.673 -26.956 1.00 95.25 79 ASP A C 1
ATOM 638 O O . ASP A 1 79 ? 20.892 6.929 -27.856 1.00 95.25 79 ASP A O 1
ATOM 642 N N . ALA A 1 80 ? 19.189 5.692 -27.081 1.00 94.00 80 ALA A N 1
ATOM 643 C CA . ALA A 1 80 ? 19.096 4.858 -28.274 1.00 94.00 80 ALA A CA 1
ATOM 644 C C . ALA A 1 80 ? 18.767 5.685 -29.530 1.00 94.00 80 ALA A C 1
ATOM 646 O O . ALA A 1 80 ? 19.379 5.483 -30.582 1.00 94.00 80 ALA A O 1
ATOM 647 N N . LEU A 1 81 ? 17.837 6.640 -29.426 1.00 93.44 81 LEU A N 1
ATOM 648 C CA . LEU A 1 81 ? 17.489 7.532 -30.535 1.00 93.44 81 LEU A CA 1
ATOM 649 C C . LEU A 1 81 ? 18.663 8.426 -30.945 1.00 93.44 81 LEU A C 1
ATOM 651 O O . LEU A 1 81 ? 18.897 8.602 -32.145 1.00 93.44 81 LEU A O 1
ATOM 655 N N . VAL A 1 82 ? 19.413 8.960 -29.977 1.00 94.00 82 VAL A N 1
ATOM 656 C CA . VAL A 1 82 ? 20.612 9.768 -30.239 1.00 94.00 82 VAL A CA 1
ATOM 657 C C . VAL A 1 82 ? 21.646 8.939 -30.994 1.00 94.00 82 VAL A C 1
ATOM 659 O O . VAL A 1 82 ? 22.052 9.346 -32.084 1.00 94.00 82 VAL A O 1
ATOM 662 N N . LEU A 1 83 ? 21.977 7.742 -30.502 1.00 90.56 83 LEU A N 1
ATOM 663 C CA . LEU A 1 83 ? 22.919 6.831 -31.160 1.00 90.56 83 LEU A CA 1
ATOM 664 C C . LEU A 1 83 ? 22.487 6.497 -32.592 1.00 90.56 83 LEU A C 1
ATOM 666 O O . LEU A 1 83 ? 23.288 6.581 -33.524 1.00 90.56 83 LEU A O 1
ATOM 670 N N . CYS A 1 84 ? 21.206 6.180 -32.801 1.00 88.62 84 CYS A N 1
ATOM 671 C CA . CYS A 1 84 ? 20.682 5.959 -34.144 1.00 88.62 84 CYS A CA 1
ATOM 672 C C . CYS A 1 84 ? 20.840 7.205 -35.025 1.00 88.62 84 CYS A C 1
ATOM 674 O O . CYS A 1 84 ? 21.226 7.074 -36.181 1.00 88.62 84 CYS A O 1
ATOM 676 N N . SER A 1 85 ? 20.579 8.408 -34.515 1.00 86.56 85 SER A N 1
ATOM 677 C CA . SER A 1 85 ? 20.700 9.642 -35.303 1.00 86.56 85 SER A CA 1
ATOM 678 C C . SER A 1 85 ? 22.146 9.993 -35.684 1.00 86.56 85 SER A C 1
ATOM 680 O O . SER A 1 85 ? 22.378 10.555 -36.754 1.00 86.56 85 SER A O 1
ATOM 682 N N . GLU A 1 86 ? 23.121 9.631 -34.846 1.00 84.62 86 GLU A N 1
ATOM 683 C CA . GLU A 1 86 ? 24.547 9.862 -35.092 1.00 84.62 86 GLU A CA 1
ATOM 684 C C . GLU A 1 86 ? 25.123 8.900 -36.136 1.00 84.62 86 GLU A C 1
ATOM 686 O O . GLU A 1 86 ? 25.968 9.303 -36.928 1.00 84.62 86 GLU A O 1
ATOM 691 N N . MET A 1 87 ? 24.624 7.661 -36.200 1.00 73.25 87 MET A N 1
ATOM 692 C CA . MET A 1 87 ? 25.055 6.657 -37.186 1.00 73.25 87 MET A CA 1
ATOM 693 C C . MET A 1 87 ? 24.554 6.915 -38.619 1.00 73.25 87 MET A C 1
ATOM 695 O O . MET A 1 87 ? 25.032 6.273 -39.551 1.00 73.25 87 MET A O 1
ATOM 699 N N . HIS A 1 88 ? 23.586 7.819 -38.805 1.00 60.66 88 HIS A N 1
ATOM 700 C CA . HIS A 1 88 ? 23.052 8.201 -40.121 1.00 60.66 88 HIS A CA 1
ATOM 701 C C . HIS A 1 88 ? 23.666 9.506 -40.676 1.00 60.66 88 HIS A C 1
ATOM 703 O O . HIS A 1 88 ? 23.155 10.045 -41.662 1.00 60.66 88 HIS A O 1
ATOM 709 N N . LYS A 1 89 ? 24.737 10.019 -40.057 1.00 50.56 89 LYS A N 1
ATOM 710 C CA . LYS A 1 89 ? 25.607 11.078 -40.599 1.00 50.56 89 LYS A CA 1
ATOM 711 C C . LYS A 1 89 ? 26.868 10.479 -41.209 1.00 50.56 89 LYS A C 1
ATOM 713 O O . LYS A 1 89 ? 27.332 11.061 -42.213 1.00 50.56 89 LYS A O 1
#